Protein AF-A0A835VL75-F1 (afdb_monomer_lite)

Organism: Vanilla planifolia (NCBI:txid51239)

Secondary structure (DSSP, 8-state):
--SBS-SEEEETT--SSSSPP--S-----EEEEEEEEEEEE-TTS-SEEEE--SSS-EEEEEEEEEEEEESSS-PPPPEEESEEEEESS--BS----SEES--S--TT----

Sequence (112 aa):
MDTVRNPIIIDQYYCLSKPCANLSSAVNISNVLYSNINGTYDDRRPPIHLGCSEAVPCTNIALSNVKLLPRREDALDAFCWNAYGEMRTASVPPISCLLEGMPRSIPGYKGG

Radius of gyration: 14.87 Å; chains: 1; bounding box: 28×34×44 Å

Structure (mmCIF, N/CA/C/O backbone):
data_AF-A0A835VL75-F1
#
_entry.id   AF-A0A835VL75-F1
#
loop_
_atom_site.group_PDB
_atom_site.id
_atom_site.type_symbol
_atom_site.label_atom_id
_atom_site.label_alt_id
_atom_site.label_comp_id
_atom_site.label_asym_id
_atom_site.label_entity_id
_atom_site.label_seq_id
_atom_site.pdbx_PDB_ins_code
_atom_site.Cartn_x
_atom_site.Cartn_y
_atom_site.Cartn_z
_atom_site.occupancy
_atom_site.B_iso_or_equiv
_atom_site.auth_seq_id
_atom_site.auth_comp_id
_atom_site.auth_asym_id
_atom_site.auth_atom_id
_atom_site.pdbx_PDB_model_num
ATOM 1 N N . MET A 1 1 ? -3.525 -5.160 -14.517 1.00 75.38 1 MET A N 1
ATOM 2 C CA . MET A 1 1 ? -3.588 -3.789 -13.973 1.00 75.38 1 MET A CA 1
ATOM 3 C C . MET A 1 1 ? -2.555 -2.966 -14.730 1.00 75.38 1 MET A C 1
ATOM 5 O O . MET A 1 1 ? -1.397 -3.362 -14.711 1.00 75.38 1 MET A O 1
ATOM 9 N N . ASP A 1 2 ? -2.964 -1.939 -15.479 1.00 89.38 2 ASP A N 1
ATOM 10 C CA . ASP A 1 2 ? -2.068 -1.189 -16.377 1.00 89.38 2 ASP A CA 1
ATOM 11 C C . ASP A 1 2 ? -2.114 0.311 -16.063 1.00 89.38 2 ASP A C 1
ATOM 13 O O . ASP A 1 2 ? -3.188 0.910 -16.063 1.00 89.38 2 ASP A O 1
ATOM 17 N N . THR A 1 3 ? -0.948 0.890 -15.771 1.00 89.06 3 THR A N 1
ATOM 18 C CA . THR A 1 3 ? -0.717 2.325 -15.552 1.00 89.06 3 THR A CA 1
ATOM 19 C C . THR A 1 3 ? -1.712 2.942 -14.555 1.00 89.06 3 THR A C 1
ATOM 21 O O . THR A 1 3 ? -2.284 4.010 -14.775 1.00 89.06 3 THR A O 1
ATOM 24 N N . VAL A 1 4 ? -1.955 2.248 -13.439 1.00 92.00 4 VAL A N 1
ATOM 25 C CA . VAL A 1 4 ? -2.903 2.695 -12.407 1.00 92.00 4 VAL A CA 1
ATOM 26 C C . VAL A 1 4 ? -2.227 3.669 -11.445 1.00 92.00 4 VAL A C 1
ATOM 28 O O . VAL A 1 4 ? -1.093 3.460 -11.042 1.00 92.00 4 VAL A O 1
ATOM 31 N N . ARG A 1 5 ? -2.928 4.725 -11.024 1.00 90.38 5 ARG A N 1
ATOM 32 C CA . ARG A 1 5 ? -2.354 5.754 -10.139 1.00 90.38 5 ARG A CA 1
ATOM 33 C C . ARG A 1 5 ? -2.048 5.270 -8.716 1.00 90.38 5 ARG A C 1
ATOM 35 O O . ARG A 1 5 ? -1.024 5.629 -8.159 1.00 90.38 5 ARG A O 1
ATOM 42 N N . ASN A 1 6 ? -2.943 4.480 -8.121 1.00 90.81 6 ASN A N 1
ATOM 43 C CA . ASN A 1 6 ? -2.766 3.880 -6.794 1.00 90.81 6 ASN A CA 1
ATOM 44 C C . ASN A 1 6 ? -3.359 2.465 -6.801 1.00 90.81 6 ASN A C 1
ATOM 46 O O . ASN A 1 6 ? -4.543 2.304 -6.505 1.00 90.81 6 ASN A O 1
ATOM 50 N N . PRO A 1 7 ? -2.588 1.442 -7.199 1.00 95.50 7 PRO A N 1
ATOM 51 C CA . PRO A 1 7 ? -3.040 0.059 -7.174 1.00 95.50 7 PRO A CA 1
ATOM 52 C C . PRO A 1 7 ? -3.642 -0.422 -5.850 1.00 95.50 7 PRO A C 1
ATOM 54 O O . PRO A 1 7 ? -4.634 -1.147 -5.865 1.00 95.50 7 PRO A O 1
ATOM 57 N N . ILE A 1 8 ? -3.055 -0.028 -4.718 1.00 97.56 8 ILE A N 1
ATOM 58 C CA . ILE A 1 8 ? -3.534 -0.387 -3.380 1.00 97.56 8 ILE A CA 1
ATOM 59 C C . ILE A 1 8 ? -3.748 0.898 -2.582 1.00 97.56 8 ILE A C 1
ATOM 61 O O . ILE A 1 8 ? -2.811 1.681 -2.413 1.00 97.56 8 ILE A O 1
ATOM 65 N N . ILE A 1 9 ? -4.969 1.114 -2.083 1.00 96.69 9 ILE A N 1
ATOM 66 C CA . ILE A 1 9 ? -5.309 2.291 -1.282 1.00 96.69 9 ILE A CA 1
ATOM 67 C C . ILE A 1 9 ? -6.239 1.954 -0.110 1.00 96.69 9 ILE A C 1
ATOM 69 O O . ILE A 1 9 ? -7.281 1.328 -0.285 1.00 96.69 9 ILE A O 1
ATOM 73 N N . ILE A 1 10 ? -5.865 2.422 1.078 1.00 95.88 10 ILE A N 1
ATOM 74 C CA . ILE A 1 10 ? -6.756 2.672 2.212 1.00 95.88 10 ILE A CA 1
ATOM 75 C C . ILE A 1 10 ? -6.631 4.166 2.507 1.00 95.88 10 ILE A C 1
ATOM 77 O O . ILE A 1 10 ? -5.526 4.648 2.732 1.00 95.88 10 ILE A O 1
ATOM 81 N N . ASP A 1 11 ? -7.740 4.898 2.472 1.00 91.69 11 ASP A N 1
ATOM 82 C CA . ASP A 1 11 ? -7.773 6.337 2.748 1.00 91.69 11 ASP A CA 1
ATOM 83 C C . ASP A 1 11 ? -8.906 6.635 3.734 1.00 91.69 11 ASP A C 1
ATOM 85 O O . ASP A 1 11 ? -10.065 6.802 3.351 1.00 91.69 11 ASP A O 1
ATOM 89 N N . GLN A 1 12 ? -8.575 6.666 5.026 1.00 89.94 12 GLN A N 1
ATOM 90 C CA . GLN A 1 12 ? -9.515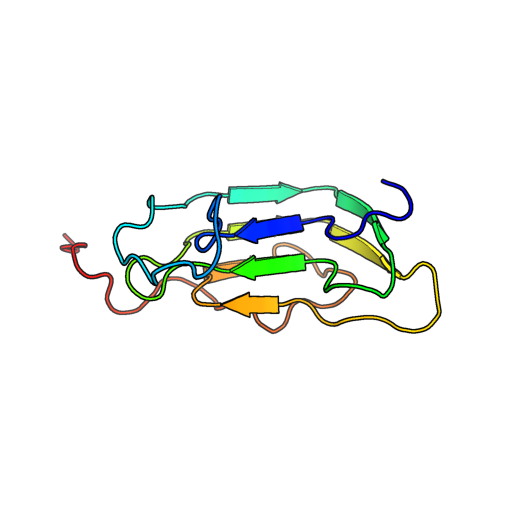 7.045 6.086 1.00 89.94 12 GLN A CA 1
ATOM 91 C C . GLN A 1 12 ? -9.673 8.564 6.248 1.00 89.94 12 GLN A C 1
ATOM 93 O O . GLN A 1 12 ? -10.403 9.010 7.130 1.00 89.94 12 GLN A O 1
ATOM 98 N N . TYR A 1 13 ? -9.025 9.354 5.391 1.00 85.12 13 TYR A N 1
ATOM 99 C CA . TYR A 1 13 ? -9.131 10.810 5.350 1.00 85.12 13 TYR A CA 1
ATOM 100 C C . TYR A 1 13 ? -9.941 11.291 4.140 1.00 85.12 13 TYR A C 1
ATOM 102 O O . TYR A 1 13 ? -9.996 12.492 3.860 1.00 85.12 13 TYR A O 1
ATOM 110 N N . TYR A 1 14 ? -10.597 10.367 3.429 1.00 84.12 14 TYR A N 1
ATOM 111 C CA . TYR A 1 14 ? -11.460 10.693 2.307 1.00 84.12 14 TYR A CA 1
ATOM 112 C C . TYR A 1 14 ? -12.588 11.639 2.738 1.00 84.12 14 TYR A C 1
ATOM 114 O O . TYR A 1 14 ? -13.374 11.340 3.638 1.00 84.12 14 TYR A O 1
ATOM 122 N N . CYS A 1 15 ? -12.700 12.778 2.055 1.00 81.12 15 CYS A N 1
ATOM 123 C CA . CYS A 1 15 ? -13.784 13.726 2.258 1.00 81.12 15 CYS A CA 1
ATOM 124 C C . CYS A 1 15 ? -14.269 14.305 0.923 1.00 81.12 15 CYS A C 1
ATOM 126 O O . CYS A 1 15 ? -13.500 14.467 -0.026 1.00 81.12 15 CYS A O 1
ATOM 128 N N . LEU A 1 16 ? -15.563 14.632 0.853 1.00 77.62 16 LEU A N 1
ATOM 129 C CA . LEU A 1 16 ? -16.199 15.143 -0.367 1.00 77.62 16 LEU A CA 1
ATOM 130 C C . LEU A 1 16 ? -15.838 16.610 -0.668 1.00 77.62 16 LEU A C 1
ATOM 132 O O . LEU A 1 16 ? -15.891 17.030 -1.821 1.00 77.62 16 LEU A O 1
ATOM 136 N N . SER A 1 17 ? -15.460 17.391 0.349 1.00 79.19 17 SER A N 1
ATOM 137 C CA . SER A 1 17 ? -15.171 18.825 0.233 1.00 79.19 17 SER A CA 1
ATOM 138 C C . SER A 1 17 ? -13.969 19.230 1.080 1.00 79.19 17 SER A C 1
ATOM 140 O O . SER A 1 17 ? -13.888 18.861 2.248 1.00 79.19 17 SER A O 1
ATOM 142 N N . LYS A 1 18 ? -13.066 20.046 0.525 1.00 77.62 18 LYS A N 1
ATOM 143 C CA . LYS A 1 18 ? -11.931 20.606 1.273 1.00 77.62 18 LYS A CA 1
ATOM 144 C C . LYS A 1 18 ? -12.333 21.887 2.028 1.00 77.62 18 LYS A C 1
ATOM 146 O O . LYS A 1 18 ? -13.098 22.670 1.468 1.00 77.62 18 LYS A O 1
ATOM 151 N N . PRO A 1 19 ? -11.768 22.150 3.223 1.00 70.88 19 PRO A N 1
ATOM 152 C CA . PRO A 1 19 ? -10.793 21.324 3.946 1.00 70.88 19 PRO A CA 1
ATOM 153 C C . PRO A 1 19 ? -11.446 20.123 4.653 1.00 70.88 19 PRO A C 1
ATOM 155 O O . PRO A 1 19 ? -12.509 20.257 5.252 1.00 70.88 19 PRO A O 1
ATOM 158 N N . CYS A 1 20 ? -10.800 18.951 4.597 1.00 69.81 20 CYS A N 1
ATOM 159 C CA . CYS A 1 20 ? -11.233 17.798 5.386 1.00 69.81 20 CYS A CA 1
ATOM 160 C C . CYS A 1 20 ? -10.932 18.073 6.864 1.00 69.81 20 CYS A C 1
ATOM 162 O O . CYS A 1 20 ? -9.800 18.419 7.205 1.00 69.81 20 CYS A O 1
ATOM 164 N N . ALA A 1 21 ? -11.915 17.901 7.744 1.00 69.06 21 ALA A N 1
ATOM 165 C CA . ALA A 1 21 ? -11.637 17.822 9.171 1.00 69.06 21 ALA A CA 1
ATOM 166 C C . ALA A 1 21 ? -10.950 16.480 9.473 1.00 69.06 21 ALA A C 1
ATOM 168 O O . ALA A 1 21 ? -11.372 15.445 8.955 1.00 69.06 21 ALA A O 1
ATOM 169 N N . ASN A 1 22 ? -9.924 16.488 10.329 1.00 63.16 22 ASN A N 1
ATOM 170 C CA . ASN A 1 22 ? -9.340 15.269 10.894 1.00 63.16 22 ASN A CA 1
ATOM 171 C C . ASN A 1 22 ? -10.350 14.659 11.877 1.00 63.16 22 ASN A C 1
ATOM 173 O O . ASN A 1 22 ? -10.270 14.867 13.086 1.00 63.16 22 ASN A O 1
ATOM 177 N N . LEU A 1 23 ? -11.369 13.984 11.348 1.00 63.91 23 LEU A N 1
ATOM 178 C CA . LEU A 1 23 ? -12.409 13.355 12.149 1.00 63.91 23 LEU A CA 1
ATOM 179 C C . LEU A 1 23 ? -11.883 12.021 12.682 1.00 63.91 23 LEU A C 1
ATOM 181 O O . LEU A 1 23 ? -11.544 11.107 11.936 1.00 63.91 23 LEU A O 1
ATOM 185 N N . SER A 1 24 ? -11.824 11.923 14.006 1.00 56.62 24 SER A N 1
ATOM 186 C CA . SER A 1 24 ? -11.347 10.770 14.772 1.00 56.62 24 SER A CA 1
ATOM 187 C C . SER A 1 24 ? -12.334 9.594 14.814 1.00 56.62 24 SER A C 1
ATOM 189 O O . SER A 1 24 ? -12.012 8.553 15.382 1.00 56.62 24 SER A O 1
ATOM 191 N N . SER A 1 25 ? -13.519 9.712 14.200 1.00 62.03 25 SER A N 1
ATOM 192 C CA . SER A 1 25 ? -14.477 8.606 14.060 1.00 62.03 25 SER A CA 1
ATOM 193 C C . SER A 1 25 ? -14.191 7.799 12.793 1.00 62.03 25 SER A C 1
ATOM 195 O O . SER A 1 25 ? -14.948 7.834 11.819 1.00 62.03 25 SER A O 1
ATOM 197 N N . ALA A 1 26 ? -13.066 7.098 12.773 1.00 64.62 26 ALA A N 1
ATOM 198 C CA . ALA A 1 26 ? -12.755 6.231 11.653 1.00 64.62 26 ALA A CA 1
ATOM 199 C C . ALA A 1 26 ? -13.371 4.850 11.855 1.00 64.62 26 ALA A C 1
ATOM 201 O O . ALA A 1 26 ? -13.287 4.245 12.924 1.00 64.62 26 ALA A O 1
ATOM 202 N N . VAL A 1 27 ? -14.006 4.361 10.794 1.00 82.94 27 VAL A N 1
ATOM 203 C CA . VAL A 1 27 ? -14.439 2.970 10.671 1.00 82.94 27 VAL A CA 1
ATOM 204 C C . VAL A 1 27 ? -13.258 2.062 11.016 1.00 82.94 27 VAL A C 1
ATOM 206 O O . VAL A 1 27 ? -12.161 2.252 10.500 1.00 82.94 27 VAL A O 1
ATOM 209 N N . ASN A 1 28 ? -13.461 1.072 11.882 1.00 90.31 28 ASN A N 1
ATOM 210 C CA . ASN A 1 28 ? -12.406 0.111 12.187 1.00 90.31 28 ASN A CA 1
ATOM 211 C C . ASN A 1 28 ? -12.170 -0.806 10.974 1.00 90.31 28 ASN A C 1
ATOM 213 O O . ASN A 1 28 ? -13.061 -1.569 10.597 1.00 90.31 28 ASN A O 1
ATOM 217 N N . ILE A 1 29 ? -10.979 -0.731 10.370 1.00 93.62 29 ILE A N 1
ATOM 218 C CA . ILE A 1 29 ? -10.564 -1.598 9.261 1.00 93.62 29 ILE A CA 1
ATOM 219 C C . ILE A 1 29 ? -9.619 -2.664 9.809 1.00 93.62 29 ILE A C 1
ATOM 221 O O . ILE A 1 29 ? -8.530 -2.360 10.299 1.00 93.62 29 ILE A O 1
ATOM 225 N N . SER A 1 30 ? -10.019 -3.928 9.692 1.00 96.06 30 SER A N 1
ATOM 226 C CA . SER A 1 30 ? -9.179 -5.055 10.086 1.00 96.06 30 SER A CA 1
ATOM 227 C C . SER A 1 30 ? -9.354 -6.266 9.175 1.00 96.06 30 SER A C 1
ATOM 229 O O . SER A 1 30 ? -10.354 -6.366 8.464 1.00 96.06 30 SER A O 1
ATOM 231 N N . ASN A 1 31 ? -8.390 -7.192 9.213 1.00 96.50 31 ASN A N 1
ATOM 232 C CA . ASN A 1 31 ? -8.424 -8.472 8.489 1.00 96.50 31 ASN A CA 1
ATOM 233 C C . ASN A 1 31 ? -8.504 -8.303 6.960 1.00 96.50 31 ASN A C 1
ATOM 235 O O . ASN A 1 31 ? -9.323 -8.932 6.288 1.00 96.50 31 ASN A O 1
ATOM 239 N N . VAL A 1 32 ? -7.653 -7.438 6.408 1.00 97.94 32 VAL A N 1
ATOM 240 C CA . VAL A 1 32 ? -7.602 -7.155 4.967 1.00 97.94 32 VAL A CA 1
ATOM 241 C C . VAL A 1 32 ? -6.508 -7.997 4.318 1.00 97.94 32 VAL A C 1
ATOM 243 O O . VAL A 1 32 ? -5.352 -7.910 4.718 1.00 97.94 32 VAL A O 1
ATOM 246 N N . LEU A 1 33 ? -6.846 -8.772 3.285 1.00 98.19 33 LEU A N 1
ATOM 247 C CA . LEU A 1 33 ? -5.876 -9.527 2.487 1.00 98.19 33 LEU A CA 1
ATOM 248 C C . LEU A 1 33 ? -5.755 -8.936 1.079 1.00 98.19 33 LEU A C 1
ATOM 250 O O . LEU A 1 33 ? -6.691 -9.011 0.285 1.00 98.19 33 LEU A O 1
ATOM 254 N N . TYR A 1 34 ? -4.566 -8.441 0.744 1.00 98.19 34 TYR A N 1
ATOM 255 C CA . TYR A 1 34 ? -4.171 -8.132 -0.628 1.00 98.19 34 TYR A CA 1
ATOM 256 C C . TYR A 1 34 ? -3.354 -9.299 -1.177 1.00 98.19 34 TYR A C 1
ATOM 258 O O . TYR A 1 34 ? -2.269 -9.592 -0.672 1.00 98.19 34 TYR A O 1
ATOM 266 N N . SER A 1 35 ? -3.871 -9.988 -2.198 1.00 98.12 35 SER A N 1
ATOM 267 C CA . SER A 1 35 ? -3.199 -11.163 -2.762 1.00 98.12 35 SER A CA 1
ATOM 268 C C . SER A 1 35 ? -3.149 -11.162 -4.287 1.00 98.12 35 SER A C 1
ATOM 270 O O . SER A 1 35 ? -4.112 -10.767 -4.941 1.00 98.12 35 SER A O 1
ATOM 272 N N . ASN A 1 36 ? -2.027 -11.634 -4.844 1.00 97.81 36 ASN A N 1
ATOM 273 C CA . ASN A 1 36 ? -1.827 -11.856 -6.283 1.00 97.81 36 ASN A CA 1
ATOM 274 C C . ASN A 1 36 ? -2.018 -10.597 -7.151 1.00 97.81 36 ASN A C 1
ATOM 276 O O . ASN A 1 36 ? -2.533 -10.663 -8.271 1.00 97.81 36 ASN A O 1
ATOM 280 N N . ILE A 1 37 ? -1.579 -9.441 -6.652 1.00 97.81 37 ILE A N 1
ATOM 281 C CA . ILE A 1 37 ? -1.723 -8.155 -7.341 1.00 97.81 37 ILE A CA 1
ATOM 282 C C . ILE A 1 37 ? -0.494 -7.913 -8.211 1.00 97.81 37 ILE A C 1
ATOM 284 O O . ILE A 1 37 ? 0.611 -7.740 -7.704 1.00 97.81 37 ILE A O 1
ATOM 288 N N . ASN A 1 38 ? -0.699 -7.874 -9.528 1.00 96.94 38 ASN A N 1
ATOM 289 C CA . ASN A 1 38 ? 0.364 -7.692 -10.511 1.00 96.94 38 ASN A CA 1
ATOM 290 C C . ASN A 1 38 ? 0.006 -6.588 -11.517 1.00 96.94 38 ASN A C 1
ATOM 292 O O . ASN A 1 38 ? -1.113 -6.558 -12.046 1.00 96.94 38 ASN A O 1
ATOM 296 N N . GLY A 1 39 ? 0.955 -5.702 -11.823 1.00 95.88 39 GLY A N 1
ATOM 297 C CA . GLY A 1 39 ? 0.749 -4.680 -12.847 1.00 95.88 39 GLY A CA 1
ATOM 298 C C . GLY A 1 39 ? 1.719 -3.510 -12.811 1.00 95.88 39 GLY A C 1
ATOM 299 O O . GLY A 1 39 ? 2.802 -3.604 -12.236 1.00 95.88 39 GLY A O 1
ATOM 300 N N . THR A 1 40 ? 1.307 -2.410 -13.441 1.00 95.44 40 THR A N 1
ATOM 301 C CA . THR A 1 40 ? 2.098 -1.179 -13.552 1.00 95.44 40 THR A CA 1
ATOM 302 C C . THR A 1 40 ? 1.383 0.040 -12.967 1.00 95.44 40 THR A C 1
ATOM 304 O O . THR A 1 40 ? 0.148 0.083 -12.925 1.00 95.44 40 THR A O 1
ATOM 307 N N . TYR A 1 41 ? 2.153 1.039 -12.523 1.00 94.94 41 TYR A N 1
ATOM 308 C CA . TYR A 1 41 ? 1.634 2.294 -11.960 1.00 94.94 41 TYR A CA 1
ATOM 309 C C . TYR A 1 41 ? 2.259 3.554 -12.579 1.00 94.94 41 TYR A C 1
ATOM 311 O O . TYR A 1 41 ? 3.339 3.489 -13.170 1.00 94.94 41 TYR A O 1
ATOM 319 N N . ASP A 1 42 ? 1.548 4.688 -12.488 1.00 92.44 42 ASP A N 1
ATOM 320 C CA . ASP A 1 42 ? 2.077 6.004 -12.885 1.00 92.44 42 ASP A CA 1
ATOM 321 C C . ASP A 1 42 ? 2.952 6.624 -11.777 1.00 92.44 42 ASP A C 1
ATOM 323 O O . ASP A 1 42 ? 2.805 6.327 -10.599 1.00 92.44 42 ASP A O 1
ATOM 327 N N . ASP A 1 43 ? 3.881 7.494 -12.156 1.00 87.62 43 ASP A N 1
ATOM 328 C CA . ASP A 1 43 ? 4.876 8.138 -11.285 1.00 87.62 43 ASP A CA 1
ATOM 329 C C . ASP A 1 43 ? 4.297 9.285 -10.430 1.00 87.62 43 ASP A C 1
ATOM 331 O O . ASP A 1 43 ? 5.040 10.069 -9.844 1.00 87.62 43 ASP A O 1
ATOM 335 N N . ARG A 1 44 ? 2.965 9.432 -10.354 1.00 90.88 44 ARG A N 1
ATOM 336 C CA . ARG A 1 44 ? 2.329 10.595 -9.709 1.00 90.88 44 ARG A CA 1
ATOM 337 C C . ARG A 1 44 ? 2.014 10.372 -8.239 1.00 90.88 44 ARG A C 1
ATOM 339 O O . ARG A 1 44 ? 1.823 11.355 -7.521 1.00 90.88 44 ARG A O 1
ATOM 346 N N . ARG A 1 45 ? 1.863 9.117 -7.801 1.00 91.12 45 ARG A N 1
ATOM 347 C CA . ARG A 1 45 ? 1.571 8.755 -6.406 1.00 91.12 45 ARG A CA 1
ATOM 348 C C . ARG A 1 45 ? 2.169 7.397 -6.025 1.00 91.12 45 ARG A C 1
ATOM 350 O O . ARG A 1 45 ? 2.329 6.548 -6.897 1.00 91.12 45 ARG A O 1
ATOM 357 N N . PRO A 1 46 ? 2.440 7.170 -4.725 1.00 94.06 46 PRO A N 1
ATOM 358 C CA . PRO A 1 46 ? 2.815 5.859 -4.209 1.00 94.06 46 PRO A CA 1
ATOM 359 C C . PRO A 1 46 ? 1.900 4.744 -4.732 1.00 94.06 46 PRO A C 1
ATOM 361 O O . PRO A 1 46 ? 0.675 4.876 -4.627 1.00 94.06 46 PRO A O 1
ATOM 364 N N . PRO A 1 47 ? 2.443 3.625 -5.243 1.00 95.00 47 PRO A N 1
ATOM 365 C CA . PRO A 1 47 ? 1.620 2.527 -5.749 1.00 95.00 47 PRO A CA 1
ATOM 366 C C . PRO A 1 47 ? 0.765 1.878 -4.653 1.00 95.00 47 PRO A C 1
ATOM 368 O O . PRO A 1 47 ? -0.264 1.255 -4.923 1.00 95.00 47 PRO A O 1
ATOM 371 N N . ILE A 1 48 ? 1.213 2.029 -3.408 1.00 97.19 48 ILE A N 1
ATOM 372 C CA . ILE A 1 48 ? 0.590 1.512 -2.201 1.00 97.19 48 ILE A CA 1
ATOM 373 C C . ILE A 1 48 ? 0.462 2.685 -1.236 1.00 97.19 48 ILE A C 1
ATOM 375 O O . ILE A 1 48 ? 1.461 3.318 -0.894 1.00 97.19 48 ILE A O 1
ATOM 379 N N . HIS A 1 49 ? -0.765 2.987 -0.824 1.00 97.06 49 HIS A N 1
ATOM 380 C CA . HIS A 1 49 ? -1.072 4.070 0.104 1.00 97.06 49 HIS A CA 1
ATOM 381 C C . HIS A 1 49 ? -2.018 3.568 1.195 1.00 97.06 49 HIS A C 1
ATOM 383 O O . HIS A 1 49 ? -3.207 3.387 0.954 1.00 97.06 49 HIS A O 1
ATOM 389 N N . LEU A 1 50 ? -1.496 3.329 2.393 1.00 97.25 50 LEU A N 1
ATOM 390 C CA . LEU A 1 50 ? -2.255 2.850 3.546 1.00 97.25 50 LEU A CA 1
ATOM 391 C C . LEU A 1 50 ? -2.368 3.972 4.583 1.00 97.25 50 LEU A C 1
ATOM 393 O O . LEU A 1 50 ? -1.578 4.030 5.517 1.00 97.25 50 LEU A O 1
ATOM 397 N N . GLY A 1 51 ? -3.312 4.892 4.391 1.00 94.75 51 GLY A N 1
ATOM 398 C CA . GLY A 1 51 ? -3.594 6.007 5.293 1.00 94.75 51 GLY A CA 1
ATOM 399 C C . GLY A 1 51 ? -4.742 5.697 6.254 1.00 94.75 51 GLY A C 1
ATOM 400 O O . GLY A 1 51 ? -5.911 5.809 5.880 1.00 94.75 51 GLY A O 1
ATOM 401 N N . CYS A 1 52 ? -4.412 5.334 7.493 1.00 93.19 52 CYS A N 1
ATOM 402 C CA . CYS A 1 52 ? -5.377 5.018 8.547 1.00 93.19 52 CYS A CA 1
ATOM 403 C C . CYS A 1 52 ? -5.446 6.128 9.600 1.00 93.19 52 CYS A C 1
ATOM 405 O O . CYS A 1 52 ? -4.491 6.864 9.805 1.00 93.19 52 CYS A O 1
ATOM 407 N N . SER A 1 53 ? -6.579 6.257 10.277 1.00 90.25 53 SER A N 1
ATOM 408 C CA . SER A 1 53 ? -6.836 7.285 11.280 1.00 90.25 53 SER A CA 1
ATOM 409 C C . SER A 1 53 ? -5.888 7.171 12.455 1.00 90.25 53 SER A C 1
ATOM 411 O O . SER A 1 53 ? -5.638 6.074 12.937 1.00 90.25 53 SER A O 1
ATOM 413 N N . GLU A 1 54 ? -5.432 8.302 12.987 1.00 87.31 54 GLU A N 1
ATOM 414 C CA . GLU A 1 54 ? -4.596 8.351 14.193 1.00 87.31 54 GLU A CA 1
ATOM 415 C C . GLU A 1 54 ? -5.275 7.706 15.412 1.00 87.31 54 GLU A C 1
ATOM 417 O O . GLU A 1 54 ? -4.609 7.077 16.231 1.00 87.31 54 GLU A O 1
ATOM 422 N N . ALA A 1 55 ? -6.602 7.832 15.519 1.00 86.00 55 ALA A N 1
ATOM 423 C CA . ALA A 1 55 ? -7.364 7.318 16.656 1.00 86.00 55 ALA A CA 1
ATOM 424 C C . ALA A 1 55 ? -7.691 5.821 16.534 1.00 86.00 55 ALA A C 1
ATOM 426 O O . ALA A 1 55 ? -7.769 5.125 17.547 1.00 86.00 55 ALA A O 1
ATOM 427 N N . VAL A 1 56 ? -7.893 5.330 15.307 1.00 88.50 56 VAL A N 1
ATOM 428 C CA . VAL A 1 56 ? -8.295 3.945 15.029 1.00 88.50 56 VAL A CA 1
ATOM 429 C C . VAL A 1 56 ? -7.372 3.364 13.949 1.00 88.50 56 VAL A C 1
ATOM 431 O O . VAL A 1 56 ? -7.592 3.617 12.764 1.00 88.50 56 VAL A O 1
ATOM 434 N N . PRO A 1 57 ? -6.331 2.601 14.333 1.00 92.50 57 PRO A N 1
ATOM 435 C CA . PRO A 1 57 ? -5.391 2.015 13.382 1.00 92.50 57 PRO A CA 1
ATOM 436 C C . PRO A 1 57 ? -6.056 0.955 12.507 1.00 92.50 57 PRO A C 1
ATOM 438 O O . PRO A 1 57 ? -6.934 0.222 12.968 1.00 92.50 57 PRO A O 1
ATOM 441 N N . CYS A 1 58 ? -5.563 0.791 11.279 1.00 95.31 58 CYS A N 1
ATOM 442 C CA . CYS A 1 58 ? -5.875 -0.415 10.520 1.00 95.31 58 CYS A CA 1
ATOM 443 C C . CYS A 1 58 ? -5.016 -1.572 11.028 1.00 95.31 58 CYS A C 1
ATOM 445 O O . CYS A 1 58 ? -3.810 -1.408 11.215 1.00 95.31 58 CYS A O 1
ATOM 447 N N . THR A 1 59 ? -5.611 -2.746 11.224 1.00 96.12 59 THR A N 1
ATOM 448 C CA . THR A 1 59 ? -4.917 -3.895 11.828 1.00 96.12 59 THR A CA 1
ATOM 449 C C . THR A 1 59 ? -5.084 -5.175 11.018 1.00 96.12 59 THR A C 1
ATOM 451 O O . THR A 1 59 ? -6.037 -5.335 10.260 1.00 96.12 59 THR A O 1
ATOM 454 N N . ASN A 1 60 ? -4.152 -6.112 11.179 1.00 96.56 60 ASN A N 1
ATOM 455 C CA . ASN A 1 60 ? -4.156 -7.388 10.463 1.00 96.56 60 ASN A CA 1
ATOM 456 C C . ASN A 1 60 ? -4.302 -7.230 8.933 1.00 96.56 60 ASN A C 1
ATOM 458 O O . ASN A 1 60 ? -5.144 -7.871 8.299 1.00 96.56 60 ASN A O 1
ATOM 462 N N . ILE A 1 61 ? -3.514 -6.322 8.349 1.00 98.00 61 ILE A N 1
ATOM 463 C CA . ILE A 1 61 ? -3.353 -6.214 6.896 1.00 98.00 61 ILE A CA 1
ATOM 464 C C . ILE A 1 61 ? -2.320 -7.254 6.454 1.00 98.00 61 ILE A C 1
ATOM 466 O O . ILE A 1 61 ? -1.177 -7.214 6.892 1.00 98.00 61 ILE A O 1
ATOM 470 N N . ALA A 1 62 ? -2.687 -8.164 5.561 1.00 97.69 62 ALA A N 1
ATOM 471 C CA . ALA A 1 62 ? -1.766 -9.134 4.984 1.00 97.69 62 ALA A CA 1
ATOM 472 C C . ALA A 1 62 ? -1.538 -8.831 3.502 1.00 97.69 62 ALA A C 1
ATOM 474 O O . ALA A 1 62 ? -2.496 -8.685 2.736 1.00 97.69 62 ALA A O 1
ATOM 475 N N . LEU A 1 63 ? -0.274 -8.782 3.080 1.00 97.94 63 LEU A N 1
ATOM 476 C CA . LEU A 1 63 ? 0.093 -8.688 1.667 1.00 97.94 63 LEU A CA 1
ATOM 477 C C . LEU A 1 63 ? 0.815 -9.956 1.211 1.00 97.94 63 LEU A C 1
ATOM 479 O O . LEU A 1 63 ? 1.748 -10.426 1.861 1.00 97.94 63 LEU A O 1
ATOM 483 N N . SER A 1 64 ? 0.380 -10.509 0.080 1.00 98.25 64 SER A N 1
ATOM 484 C CA . SER A 1 64 ? 0.943 -11.723 -0.511 1.00 98.25 64 SER A CA 1
ATOM 485 C C . SER A 1 64 ? 1.006 -11.615 -2.032 1.00 98.25 64 SER A C 1
ATOM 487 O O . SER A 1 64 ? 0.029 -11.255 -2.684 1.00 98.25 64 SER A O 1
ATOM 489 N N . ASN A 1 65 ? 2.149 -11.954 -2.616 1.00 97.75 65 ASN A N 1
ATOM 490 C CA . ASN A 1 65 ? 2.398 -11.946 -4.055 1.00 97.75 65 ASN A CA 1
ATOM 491 C C . ASN A 1 65 ? 1.992 -10.617 -4.731 1.00 97.75 65 ASN A C 1
ATOM 493 O O . ASN A 1 65 ? 1.139 -10.587 -5.622 1.00 97.75 65 ASN A O 1
ATOM 497 N N . VAL A 1 66 ? 2.570 -9.507 -4.256 1.00 98.06 66 VAL A N 1
ATOM 498 C CA . VAL A 1 66 ? 2.333 -8.153 -4.784 1.00 98.06 66 VAL A CA 1
ATOM 499 C C . VAL A 1 66 ? 3.537 -7.701 -5.608 1.00 98.06 66 VAL A C 1
ATOM 501 O O . VAL A 1 66 ? 4.635 -7.535 -5.075 1.00 98.06 66 VAL A O 1
ATOM 504 N N . LYS A 1 67 ? 3.326 -7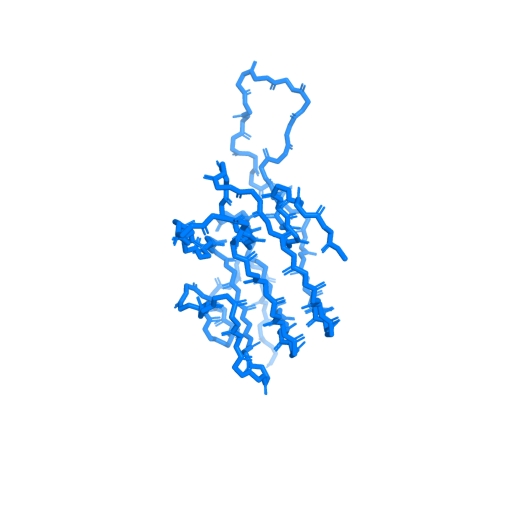.475 -6.907 1.00 97.38 67 LYS A N 1
ATOM 505 C CA . LYS A 1 67 ? 4.344 -6.997 -7.848 1.00 97.38 67 LYS A CA 1
ATOM 506 C C . LYS A 1 67 ? 3.796 -5.861 -8.711 1.00 97.38 67 LYS A C 1
ATOM 508 O O . LYS A 1 67 ? 3.102 -6.069 -9.705 1.00 97.38 67 LYS A O 1
ATOM 513 N N . LEU A 1 68 ? 4.150 -4.646 -8.334 1.00 96.62 68 LEU A N 1
ATOM 514 C CA . LEU A 1 68 ? 3.795 -3.400 -8.991 1.00 96.62 68 LEU A CA 1
ATOM 515 C C . LEU A 1 68 ? 5.074 -2.762 -9.525 1.00 96.62 68 LEU A C 1
ATOM 517 O O . LEU A 1 68 ? 5.991 -2.461 -8.766 1.00 96.62 68 LEU A O 1
ATOM 521 N N . LEU A 1 69 ? 5.150 -2.589 -10.841 1.00 95.44 69 LEU A N 1
ATOM 522 C CA . LEU A 1 69 ? 6.311 -2.000 -11.505 1.00 95.44 69 LEU A CA 1
ATOM 523 C C . LEU A 1 69 ? 5.992 -0.565 -11.938 1.00 95.44 69 LEU A C 1
ATOM 525 O O . LEU A 1 69 ? 4.908 -0.324 -12.478 1.00 95.44 69 LEU A O 1
ATOM 529 N N . PRO A 1 70 ? 6.894 0.402 -11.729 1.00 93.81 70 PRO A N 1
ATOM 530 C CA . PRO A 1 70 ? 6.663 1.745 -12.231 1.00 93.81 70 PRO A CA 1
ATOM 531 C C . PRO A 1 70 ? 6.653 1.708 -13.764 1.00 93.81 70 PRO A C 1
ATOM 533 O O . PRO A 1 70 ? 7.386 0.945 -14.397 1.00 93.81 70 PRO A O 1
ATOM 536 N N . ARG A 1 71 ? 5.786 2.509 -14.391 1.00 91.31 71 ARG A N 1
ATOM 537 C CA . ARG A 1 71 ? 5.766 2.635 -15.859 1.00 91.31 71 ARG A CA 1
ATOM 538 C C . ARG A 1 71 ? 7.028 3.318 -16.399 1.00 91.31 71 ARG A C 1
ATOM 540 O O . ARG A 1 71 ? 7.375 3.135 -17.563 1.00 91.31 71 ARG A O 1
ATOM 547 N N . ARG A 1 72 ? 7.663 4.148 -15.574 1.00 86.62 72 ARG A N 1
ATOM 548 C CA . ARG A 1 72 ? 8.910 4.875 -15.848 1.00 86.62 72 ARG A CA 1
ATOM 549 C C . ARG A 1 72 ? 9.977 4.435 -14.847 1.00 86.62 72 ARG A C 1
ATOM 551 O O . ARG A 1 72 ? 9.679 3.647 -13.962 1.00 86.62 72 ARG A O 1
ATOM 558 N N . GLU A 1 73 ? 11.208 4.913 -14.998 1.00 79.31 73 GLU A N 1
ATOM 559 C CA . GLU A 1 73 ? 12.317 4.502 -14.121 1.00 79.31 73 GLU A CA 1
ATOM 560 C C . GLU A 1 73 ? 12.141 4.963 -12.663 1.00 79.31 73 GLU A C 1
ATOM 562 O O . GLU A 1 73 ? 12.644 4.308 -11.752 1.00 79.31 73 GLU A O 1
ATOM 567 N N . ASP A 1 74 ? 11.358 6.019 -12.428 1.00 81.56 74 ASP A N 1
ATOM 568 C CA . ASP A 1 74 ? 11.132 6.559 -11.089 1.00 81.56 74 ASP A CA 1
ATOM 569 C C . ASP A 1 74 ? 10.119 5.715 -10.300 1.00 81.56 74 ASP A C 1
ATOM 571 O O . ASP A 1 74 ? 8.904 5.753 -10.529 1.00 81.56 74 ASP A O 1
ATOM 575 N N . ALA A 1 75 ? 10.630 4.952 -9.334 1.00 83.88 75 ALA A N 1
ATOM 576 C CA . ALA A 1 75 ? 9.819 4.209 -8.383 1.00 83.88 75 ALA A CA 1
ATOM 577 C C . ALA A 1 75 ? 9.485 5.085 -7.169 1.00 83.88 75 ALA A C 1
ATOM 579 O O . ALA A 1 75 ? 10.373 5.551 -6.460 1.00 83.88 75 ALA A O 1
ATOM 580 N N . LEU A 1 76 ? 8.192 5.272 -6.903 1.00 89.62 76 LEU A N 1
ATOM 581 C CA . LEU A 1 76 ? 7.732 5.832 -5.634 1.00 89.62 76 LEU A CA 1
ATOM 582 C C . LEU A 1 76 ? 7.635 4.743 -4.565 1.00 89.62 76 LEU A C 1
ATOM 584 O O . LEU A 1 76 ? 7.071 3.673 -4.819 1.00 89.62 76 LEU A O 1
ATOM 588 N N . ASP A 1 77 ? 8.134 5.058 -3.371 1.00 92.06 77 ASP A N 1
ATOM 589 C CA . ASP A 1 77 ? 8.001 4.210 -2.190 1.00 92.06 77 ASP A CA 1
ATOM 590 C C . ASP A 1 77 ? 6.539 4.076 -1.757 1.00 92.06 77 ASP A C 1
ATOM 592 O O . ASP A 1 77 ? 5.701 4.950 -2.003 1.00 92.06 77 ASP A O 1
ATOM 596 N N . ALA A 1 78 ? 6.233 2.970 -1.082 1.00 95.69 78 ALA A N 1
ATOM 597 C CA . ALA A 1 78 ? 4.944 2.786 -0.434 1.00 95.69 78 ALA A CA 1
ATOM 598 C C . ALA A 1 78 ? 4.748 3.806 0.701 1.00 95.69 78 ALA A C 1
ATOM 600 O O . ALA A 1 78 ? 5.684 4.161 1.415 1.00 95.69 78 ALA A O 1
ATOM 601 N N . PHE A 1 79 ? 3.503 4.233 0.901 1.00 96.62 79 PHE A N 1
ATOM 602 C CA . PHE A 1 79 ? 3.105 5.060 2.034 1.00 96.62 79 PHE A CA 1
ATOM 603 C C . PHE A 1 79 ? 2.262 4.244 3.011 1.00 96.62 79 PHE A C 1
ATOM 605 O O . PHE A 1 79 ? 1.293 3.599 2.607 1.00 96.62 79 PHE A O 1
ATOM 612 N N . CYS A 1 80 ? 2.590 4.333 4.298 1.00 97.38 80 CYS A N 1
ATOM 613 C CA . CYS A 1 80 ? 1.825 3.734 5.382 1.00 97.38 80 CYS A CA 1
ATOM 614 C C . CYS A 1 80 ? 1.712 4.732 6.534 1.00 97.38 80 CYS A C 1
ATOM 616 O O . CYS A 1 80 ? 2.698 5.355 6.923 1.00 97.38 80 CYS A O 1
ATOM 618 N N . TRP A 1 81 ? 0.523 4.841 7.111 1.00 95.25 81 TRP A N 1
ATOM 619 C CA . TRP A 1 81 ? 0.252 5.643 8.291 1.00 95.25 81 TRP A CA 1
ATOM 620 C C . TRP A 1 81 ? -0.755 4.916 9.178 1.00 95.25 81 TRP A C 1
ATOM 622 O O . TRP A 1 81 ? -1.841 4.556 8.727 1.00 95.25 81 TRP A O 1
ATOM 632 N N . ASN A 1 82 ? -0.360 4.671 10.429 1.00 94.31 82 ASN A N 1
ATOM 633 C CA . ASN A 1 82 ? -1.124 3.929 11.437 1.00 94.31 82 ASN A CA 1
ATOM 634 C C . ASN A 1 82 ? -1.718 2.589 10.943 1.00 94.31 82 ASN A C 1
ATOM 636 O O . ASN A 1 82 ? -2.848 2.222 11.275 1.00 94.31 82 ASN A O 1
ATOM 640 N N . ALA A 1 83 ? -0.953 1.868 10.121 1.00 96.75 83 ALA A N 1
ATOM 641 C CA . ALA A 1 83 ? -1.346 0.614 9.492 1.00 96.75 83 ALA A CA 1
ATOM 642 C C . ALA A 1 83 ? -0.447 -0.528 9.976 1.00 96.75 83 ALA A C 1
ATOM 644 O O . ALA A 1 83 ? 0.780 -0.425 9.903 1.00 96.75 83 ALA A O 1
ATOM 645 N N . TYR A 1 84 ? -1.071 -1.609 10.445 1.00 97.44 84 TYR A N 1
ATOM 646 C CA . TYR A 1 84 ? -0.399 -2.754 11.049 1.00 97.44 84 TYR A CA 1
ATOM 647 C C . TYR A 1 84 ? -0.747 -4.054 10.331 1.00 97.44 84 TYR A C 1
ATOM 649 O O . TYR A 1 84 ? -1.903 -4.287 9.953 1.00 97.44 84 TYR A O 1
ATOM 657 N N . GLY A 1 85 ? 0.243 -4.923 10.164 1.00 96.31 85 GLY A N 1
ATOM 658 C CA . GLY A 1 85 ? 0.083 -6.106 9.344 1.00 96.31 85 GLY A CA 1
ATOM 659 C C . GLY A 1 85 ? 1.328 -6.966 9.191 1.00 96.31 85 GLY A C 1
ATOM 660 O O . GLY A 1 85 ? 2.262 -6.897 9.985 1.00 96.31 85 GLY A O 1
ATOM 661 N N . GLU A 1 86 ? 1.308 -7.792 8.151 1.00 95.94 86 GLU A N 1
ATOM 662 C CA . GLU A 1 86 ? 2.388 -8.702 7.788 1.00 95.94 86 GLU A CA 1
ATOM 663 C C . GLU A 1 86 ? 2.603 -8.762 6.267 1.00 95.94 86 GLU A C 1
ATOM 665 O O . GLU A 1 86 ? 1.664 -8.731 5.461 1.00 95.94 86 GLU A O 1
ATOM 670 N N . MET A 1 87 ? 3.868 -8.920 5.879 1.00 96.44 87 MET A N 1
ATOM 671 C CA . MET A 1 87 ? 4.263 -9.310 4.529 1.00 96.44 87 MET A CA 1
ATOM 672 C C . MET A 1 87 ? 4.399 -10.834 4.479 1.00 96.44 87 MET A C 1
ATOM 674 O O . MET A 1 87 ? 5.371 -11.389 4.985 1.00 96.44 87 MET A O 1
ATOM 678 N N . ARG A 1 88 ? 3.448 -11.532 3.849 1.00 96.81 88 ARG A N 1
ATOM 679 C CA . ARG A 1 88 ? 3.506 -13.002 3.700 1.00 96.81 88 ARG A CA 1
ATOM 680 C C . ARG A 1 88 ? 4.517 -13.451 2.653 1.00 96.81 88 ARG A C 1
ATOM 682 O O . ARG A 1 88 ? 5.023 -14.567 2.708 1.00 96.81 88 ARG A O 1
ATOM 689 N N . THR A 1 89 ? 4.791 -12.588 1.684 1.00 97.06 89 THR A N 1
ATOM 690 C CA . THR A 1 89 ? 5.856 -12.761 0.696 1.00 97.06 89 THR A CA 1
ATOM 691 C C . THR A 1 89 ? 6.540 -11.420 0.472 1.00 97.06 89 THR A C 1
ATOM 693 O O . THR A 1 89 ? 5.945 -10.372 0.721 1.00 97.06 89 THR A O 1
ATOM 696 N N . ALA A 1 90 ? 7.747 -11.436 -0.092 1.00 96.31 90 ALA A N 1
ATOM 697 C CA . ALA A 1 90 ? 8.364 -10.214 -0.597 1.00 96.31 90 ALA A CA 1
ATOM 698 C C . ALA A 1 90 ? 7.451 -9.524 -1.630 1.00 96.31 90 ALA A C 1
ATOM 700 O O . ALA A 1 90 ? 6.746 -10.194 -2.395 1.00 96.31 90 ALA A O 1
ATOM 701 N N . SER A 1 91 ? 7.475 -8.193 -1.642 1.00 96.44 91 SER A N 1
ATOM 702 C CA . SER A 1 91 ? 6.767 -7.362 -2.614 1.00 96.44 91 SER A CA 1
ATOM 703 C C . SER A 1 91 ? 7.735 -6.558 -3.468 1.00 96.44 91 SER A C 1
ATOM 705 O O . SER A 1 91 ? 8.868 -6.281 -3.073 1.00 96.44 91 SER A O 1
ATOM 707 N N . VAL A 1 92 ? 7.255 -6.141 -4.637 1.00 94.88 92 VAL A N 1
ATOM 708 C CA . VAL A 1 92 ? 7.905 -5.125 -5.467 1.00 94.88 92 VAL A CA 1
ATOM 709 C C . VAL A 1 92 ? 6.890 -3.995 -5.683 1.00 94.88 92 VAL A C 1
ATOM 711 O O . VAL A 1 92 ? 5.805 -4.297 -6.177 1.00 94.88 92 VAL A O 1
ATOM 714 N N . PRO A 1 93 ? 7.185 -2.735 -5.311 1.00 93.25 93 PRO A N 1
ATOM 715 C CA . PRO A 1 93 ? 8.337 -2.322 -4.505 1.00 93.25 93 PRO A CA 1
ATOM 716 C C . PRO A 1 93 ? 8.289 -2.905 -3.072 1.00 93.25 93 PRO A C 1
ATOM 718 O O . PRO A 1 93 ? 7.231 -3.375 -2.629 1.00 93.25 93 PRO A O 1
ATOM 721 N N . PRO A 1 94 ? 9.416 -2.904 -2.334 1.00 95.25 94 PRO A N 1
ATOM 722 C CA . PRO A 1 94 ? 9.427 -3.246 -0.914 1.00 95.25 94 PRO A CA 1
ATOM 723 C C . PRO A 1 94 ? 8.517 -2.313 -0.101 1.00 95.25 94 PRO A C 1
ATOM 725 O O . PRO A 1 94 ? 8.479 -1.109 -0.343 1.00 95.25 94 PRO A O 1
ATOM 728 N N . ILE A 1 95 ? 7.799 -2.861 0.882 1.00 95.75 95 ILE A N 1
ATOM 729 C CA . ILE A 1 95 ? 6.901 -2.098 1.764 1.00 95.75 95 ILE A CA 1
ATOM 730 C C . ILE A 1 95 ? 7.493 -2.104 3.173 1.00 95.75 95 ILE A C 1
ATOM 732 O O . ILE A 1 95 ? 7.146 -2.938 4.003 1.00 95.75 95 ILE A O 1
ATOM 736 N N . SER A 1 96 ? 8.421 -1.188 3.441 1.00 94.56 96 SER A N 1
ATOM 737 C CA . SER A 1 96 ? 9.112 -1.086 4.736 1.00 94.56 96 SER A CA 1
ATOM 738 C C . SER A 1 96 ? 8.332 -0.303 5.798 1.00 94.56 96 SER A C 1
ATOM 740 O O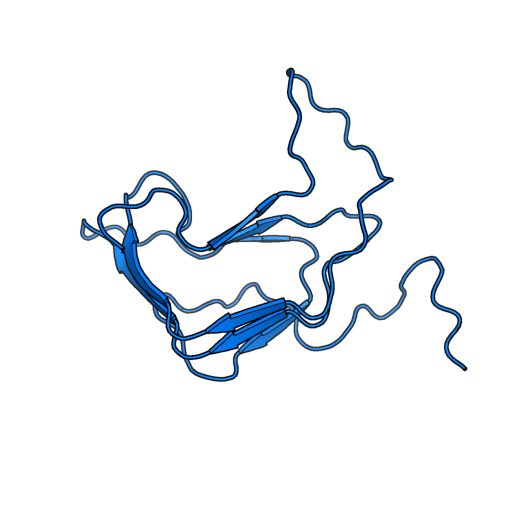 . SER A 1 96 ? 8.683 -0.351 6.972 1.00 94.56 96 SER A O 1
ATOM 742 N N . CYS A 1 97 ? 7.282 0.424 5.402 1.00 97.00 97 CYS A N 1
ATOM 743 C CA . CYS A 1 97 ? 6.506 1.287 6.294 1.00 97.00 97 CYS A CA 1
ATOM 744 C C . CYS A 1 97 ? 5.370 0.582 7.050 1.00 97.00 97 CYS A C 1
ATOM 746 O O . CYS A 1 97 ? 4.767 1.190 7.935 1.00 97.00 97 CYS A O 1
ATOM 748 N N . LEU A 1 98 ? 5.031 -0.661 6.686 1.00 96.94 98 LEU A N 1
ATOM 749 C CA . LEU A 1 98 ? 3.961 -1.407 7.344 1.00 96.94 98 LEU A CA 1
ATOM 750 C C . LEU A 1 98 ? 4.447 -1.860 8.722 1.00 96.94 98 LEU A C 1
ATOM 752 O O . LEU A 1 98 ? 5.471 -2.529 8.829 1.00 96.94 98 LEU A O 1
ATOM 756 N N . LEU A 1 99 ? 3.713 -1.499 9.771 1.00 96.12 99 LEU A N 1
ATOM 757 C CA . LEU A 1 99 ? 4.092 -1.849 11.135 1.00 96.12 99 LEU A CA 1
ATOM 758 C C . LEU A 1 99 ? 3.736 -3.310 11.418 1.00 96.12 99 LEU A C 1
ATOM 760 O O . LEU A 1 99 ? 2.630 -3.754 11.121 1.00 96.12 99 LEU A O 1
ATOM 764 N N . GLU A 1 100 ? 4.651 -4.065 12.017 1.00 90.69 100 GLU A N 1
ATOM 765 C CA . GLU A 1 100 ? 4.391 -5.465 12.357 1.00 90.69 100 GLU A CA 1
ATOM 766 C C . GLU A 1 100 ? 3.463 -5.602 13.577 1.00 90.69 100 GLU A C 1
ATOM 768 O O . GLU A 1 100 ? 3.546 -4.844 14.548 1.00 90.69 100 GLU A O 1
ATOM 773 N N . GLY A 1 101 ? 2.598 -6.619 13.553 1.00 80.75 101 GLY A N 1
ATOM 774 C CA . GLY A 1 101 ? 1.795 -7.031 14.707 1.00 80.75 101 GLY A CA 1
ATOM 775 C C . GLY A 1 101 ? 0.552 -6.171 14.962 1.00 80.75 101 GLY A C 1
ATOM 776 O O . GLY A 1 101 ? -0.234 -5.913 14.054 1.00 80.75 101 GLY A O 1
ATOM 777 N N . MET A 1 102 ? 0.324 -5.792 16.224 1.00 76.62 102 MET A N 1
ATOM 778 C CA . MET A 1 102 ? -0.809 -4.959 16.648 1.00 76.62 102 MET A CA 1
ATOM 779 C C . MET A 1 102 ? -0.334 -3.720 17.426 1.00 76.62 102 MET A C 1
ATOM 781 O O . MET A 1 102 ? 0.682 -3.786 18.125 1.00 76.62 102 MET A O 1
ATOM 785 N N . PRO A 1 103 ? -1.086 -2.604 17.375 1.00 78.50 103 PRO A N 1
ATOM 786 C CA . PRO A 1 103 ? -0.818 -1.436 18.207 1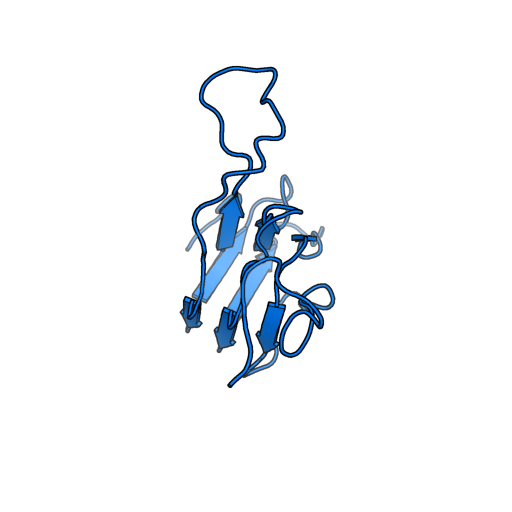.00 78.50 103 PRO A CA 1
ATOM 787 C C . PRO A 1 103 ? -0.857 -1.803 19.698 1.00 78.50 103 PRO A C 1
ATOM 789 O O . PRO A 1 103 ? -1.790 -2.458 20.159 1.00 78.50 103 PRO A O 1
ATOM 792 N N . ARG A 1 104 ? 0.130 -1.335 20.476 1.00 67.56 104 ARG A N 1
ATOM 793 C CA . ARG A 1 104 ? 0.266 -1.642 21.919 1.00 67.56 104 ARG A CA 1
ATOM 794 C C . ARG A 1 104 ? -0.874 -1.107 22.796 1.00 67.56 104 ARG A C 1
ATOM 796 O O . ARG A 1 104 ? -1.014 -1.531 23.937 1.00 67.56 104 ARG A O 1
ATOM 803 N N . SER A 1 105 ? -1.686 -0.195 22.278 1.00 57.91 105 SER A N 1
ATOM 804 C CA . SER A 1 105 ? -2.856 0.344 22.963 1.00 57.91 105 SER A CA 1
ATOM 805 C C . SER A 1 105 ? -3.855 0.832 21.923 1.00 57.91 105 SER A C 1
ATOM 807 O O . SER A 1 105 ? -3.655 1.880 21.313 1.00 57.91 105 SER A O 1
ATOM 809 N N . ILE A 1 106 ? -4.925 0.072 21.714 1.00 56.28 106 ILE A N 1
ATOM 810 C CA . ILE A 1 106 ? -6.110 0.554 21.003 1.00 56.28 106 ILE A CA 1
ATOM 811 C C . ILE A 1 106 ? -7.008 1.219 22.056 1.00 56.28 106 I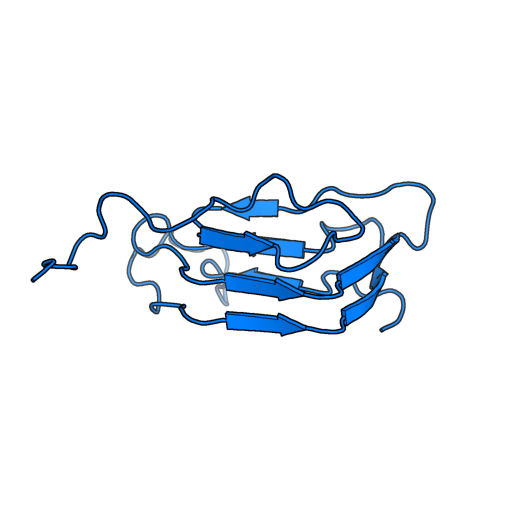LE A C 1
ATOM 813 O O . ILE A 1 106 ? -7.401 0.535 23.009 1.00 56.28 106 ILE A O 1
ATOM 817 N N . PRO A 1 107 ? -7.371 2.508 21.929 1.00 49.41 107 PRO A N 1
ATOM 818 C CA . PRO A 1 107 ? -8.416 3.096 22.758 1.00 49.41 107 PRO A CA 1
ATOM 819 C C . PRO A 1 107 ? -9.722 2.309 22.551 1.00 49.41 107 PRO A C 1
ATOM 821 O O . PRO A 1 107 ? -10.353 2.404 21.504 1.00 49.41 107 PRO A O 1
ATOM 824 N N . GLY A 1 108 ? -10.097 1.472 23.525 1.00 55.03 108 GLY A N 1
ATOM 825 C CA . GLY A 1 108 ? -11.327 0.666 23.493 1.00 55.03 108 GLY A CA 1
ATOM 826 C C . GLY A 1 108 ? -11.152 -0.856 23.412 1.00 55.03 108 GLY A C 1
ATOM 827 O O . GLY A 1 108 ? -12.142 -1.564 23.582 1.00 55.03 108 GLY A O 1
ATOM 828 N N . TYR A 1 109 ? -9.937 -1.391 23.236 1.00 49.75 109 TYR A N 1
ATOM 829 C CA . TYR A 1 109 ? -9.709 -2.841 23.319 1.00 49.75 109 TYR A CA 1
ATOM 830 C C . TYR A 1 109 ? -9.351 -3.231 24.759 1.00 49.75 109 TYR A C 1
ATOM 832 O O . TYR A 1 109 ? -8.200 -3.128 25.181 1.00 49.75 109 TYR A O 1
ATOM 840 N N . LYS A 1 110 ? -10.349 -3.658 25.544 1.00 45.59 110 LYS A N 1
ATOM 841 C CA . LYS A 1 110 ? -10.086 -4.390 26.790 1.00 45.59 110 LYS A CA 1
ATOM 842 C C . LYS A 1 110 ? -9.642 -5.799 26.402 1.00 45.59 110 LYS A C 1
ATOM 844 O O . LYS A 1 110 ? -10.479 -6.618 26.037 1.00 45.59 110 LYS A O 1
ATOM 849 N N . GLY A 1 111 ? -8.334 -6.049 26.430 1.00 45.53 111 GLY A N 1
ATOM 850 C CA . GLY A 1 111 ? -7.804 -7.411 26.375 1.00 45.53 111 GLY A CA 1
ATOM 851 C C . GLY A 1 111 ? -8.389 -8.229 27.528 1.00 45.53 111 GLY A C 1
ATOM 852 O O . GLY A 1 111 ? -8.412 -7.743 28.661 1.00 45.53 111 GLY A O 1
ATOM 853 N N . GLY A 1 112 ? -8.938 -9.398 27.198 1.00 40.50 112 GLY A N 1
ATOM 854 C CA . GLY A 1 112 ? -9.385 -10.409 28.158 1.00 40.50 112 GLY A CA 1
ATOM 855 C C . GLY A 1 112 ? -8.243 -11.298 28.615 1.00 40.50 112 GLY A C 1
ATOM 856 O O . GLY A 1 112 ? -7.255 -11.413 27.854 1.00 40.50 112 GLY A O 1
#

Foldseek 3Di:
DEAAAAQADDAQQDDPDPPGDLDLPGDAAEQAEDEQAEYEHELPDANAEADDRPQHAYEAYEYYNAEYYYPDPDHDAHHHDSAEHDYPDAYVVGHPPHHYDDDPDRVPDPDD

InterPro domains:
  IPR000743 Glycoside hydrolase, family 28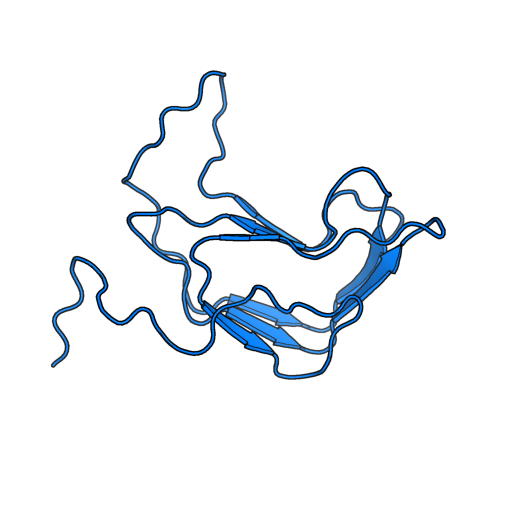 [PF00295] (1-68)
  IPR011050 Pectin lyase fold/virulence factor [SSF51126] (1-102)
  IPR012334 Pectin lyase fold [G3DSA:2.160.20.10] (1-100)

pLDDT: mean 87.28, std 13.97, range [40.5, 98.25]